Protein AF-A0A9J6GA17-F1 (afdb_monomer)

Radius of gyration: 13.98 Å; Cα contacts (8 Å, |Δi|>4): 48; chains: 1; bounding box: 28×20×40 Å

InterPro domains:
  IPR005135 Endonuclease/exonuclease/phosphatase [PF14529] (2-74)
  IPR036691 Endonuclease/exonuclease/phosphatase superfamily [G3DSA:3.60.10.10] (1-74)
  IPR036691 Endonuclease/exonuclease/phosphatase superfamily [SSF56219] (1-65)

pLDDT: mean 78.2, std 16.76, range [40.59, 95.12]

Secondary structure (DSSP, 8-state):
-HHHHHHHHHHTTS-----S------GGGT-SS--HHHHHHHHHHHHTT------TTS-S----TTS---SS--

Foldseek 3Di:
DVVLVVQCVVQPPHDDDDDDDQVFDDVVQAAPDGDPSNVVVVVSCVVVVHDDPHDSVDDPDDDDPVDDPDRPDD

Mean predicted aligned error: 9.28 Å

Organism: Haemaphysalis longicornis (NCBI:txid44386)

Solvent-accessible surface area (backbone atoms only — not comparable to full-atom values): 5020 Å² total; per-residue (Å²): 117,66,67,60,58,50,48,49,68,72,44,62,92,49,94,76,87,87,86,78,90,73,90,45,44,24,56,95,71,59,34,95,50,71,36,75,62,17,51,53,51,54,52,48,32,63,76,66,73,53,80,86,82,76,64,63,91,55,77,87,78,75,58,54,103,88,47,79,83,57,90,70,82,126

Structure (mmCIF, N/CA/C/O backbone):
data_AF-A0A9J6GA17-F1
#
_entry.id   AF-A0A9J6GA17-F1
#
loop_
_atom_site.group_PDB
_atom_site.id
_atom_site.type_symbol
_atom_site.label_atom_id
_atom_site.label_alt_id
_atom_site.label_comp_id
_atom_site.label_asym_id
_atom_site.label_entity_id
_atom_site.label_seq_id
_atom_site.pdbx_PDB_ins_code
_atom_site.Cartn_x
_atom_site.Cartn_y
_atom_site.Cartn_z
_atom_site.occupancy
_atom_site.B_iso_or_equiv
_atom_site.auth_seq_id
_atom_site.auth_comp_id
_atom_site.auth_asym_id
_atom_site.auth_atom_id
_atom_site.pdbx_PDB_model_num
ATOM 1 N N . MET A 1 1 ? 3.959 8.547 5.186 1.00 57.72 1 MET A N 1
ATOM 2 C CA . MET A 1 1 ? 3.170 7.450 5.789 1.00 57.72 1 MET A CA 1
ATOM 3 C C . MET A 1 1 ? 2.335 7.888 6.997 1.00 57.72 1 MET A C 1
ATOM 5 O O . MET A 1 1 ? 1.512 7.111 7.448 1.00 57.72 1 MET A O 1
ATOM 9 N N . GLU A 1 2 ? 2.491 9.122 7.484 1.00 60.09 2 GLU A N 1
ATOM 10 C CA . GLU A 1 2 ? 1.651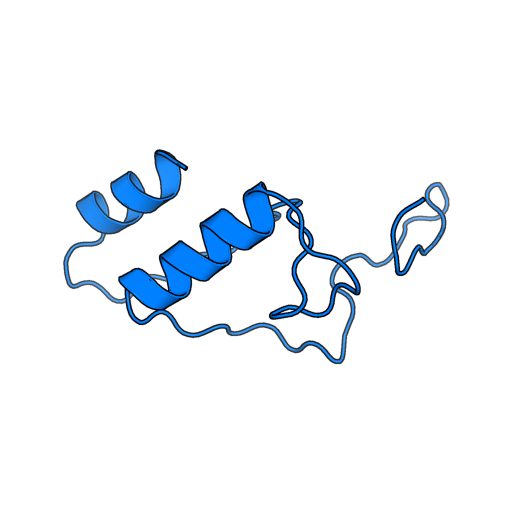 9.735 8.530 1.00 60.09 2 GLU A CA 1
ATOM 11 C C . GLU A 1 2 ? 0.157 9.781 8.143 1.00 60.09 2 GLU A C 1
ATOM 13 O O . GLU A 1 2 ? -0.713 9.423 8.930 1.00 60.09 2 GLU A O 1
ATOM 18 N N . THR A 1 3 ? -0.138 10.057 6.868 1.00 70.50 3 THR A N 1
ATOM 19 C CA . THR A 1 3 ? -1.505 10.157 6.328 1.00 70.50 3 THR A CA 1
ATOM 20 C C . THR A 1 3 ? -2.350 8.889 6.476 1.00 70.50 3 THR A C 1
ATOM 22 O O . THR A 1 3 ? -3.561 8.970 6.669 1.00 70.50 3 THR A O 1
ATOM 25 N N . PHE A 1 4 ? -1.737 7.709 6.392 1.00 78.44 4 PHE A N 1
ATOM 26 C CA . PHE A 1 4 ? -2.439 6.428 6.481 1.00 78.44 4 PHE A CA 1
ATOM 27 C C . PHE A 1 4 ? -2.874 6.113 7.919 1.00 78.44 4 PHE A C 1
ATOM 29 O O . PHE A 1 4 ? -4.006 5.693 8.160 1.00 78.44 4 PHE A O 1
ATOM 36 N N . GLN A 1 5 ? -2.000 6.387 8.887 1.00 81.38 5 GLN A N 1
ATOM 37 C CA . GLN A 1 5 ? -2.303 6.239 10.310 1.00 81.38 5 GLN A CA 1
ATOM 38 C C . GLN A 1 5 ? -3.350 7.263 10.762 1.00 81.38 5 GLN A C 1
ATOM 40 O O . GLN A 1 5 ? -4.286 6.908 11.480 1.00 81.38 5 GLN A O 1
ATOM 45 N N . ASP A 1 6 ? -3.257 8.505 10.281 1.00 85.00 6 ASP A N 1
ATOM 46 C CA . ASP A 1 6 ? -4.281 9.521 10.533 1.00 85.00 6 ASP A CA 1
ATOM 47 C C . ASP A 1 6 ? -5.640 9.152 9.937 1.00 85.00 6 ASP A C 1
ATOM 49 O O . ASP A 1 6 ? -6.668 9.348 10.587 1.00 85.00 6 ASP A O 1
ATOM 53 N N . THR A 1 7 ? -5.654 8.558 8.740 1.00 83.12 7 THR A N 1
ATOM 54 C CA . THR A 1 7 ? -6.888 8.051 8.126 1.00 83.12 7 THR A CA 1
ATOM 55 C C . THR A 1 7 ? -7.558 7.035 9.044 1.00 83.12 7 THR A C 1
ATOM 57 O O . THR A 1 7 ? -8.739 7.182 9.348 1.00 83.12 7 THR A O 1
ATOM 60 N N . MET A 1 8 ? -6.802 6.065 9.567 1.00 85.44 8 MET A N 1
ATOM 61 C CA . MET A 1 8 ? -7.339 5.058 10.491 1.00 85.44 8 MET A CA 1
ATOM 62 C C . MET A 1 8 ? -7.804 5.672 11.816 1.00 85.44 8 MET A C 1
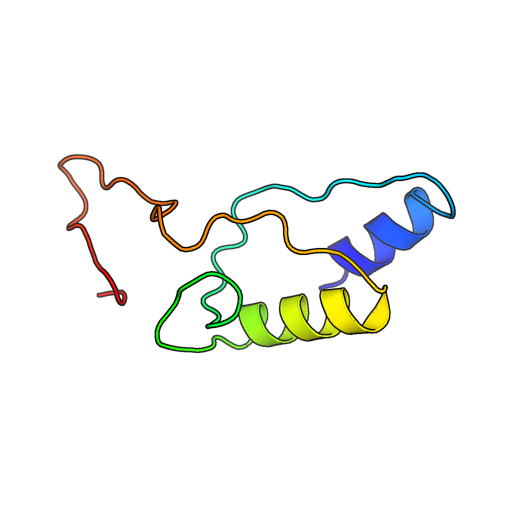ATOM 64 O O . MET A 1 8 ? -8.860 5.309 12.336 1.00 85.44 8 MET A O 1
ATOM 68 N N . ARG A 1 9 ? -7.081 6.674 12.330 1.00 87.38 9 ARG A N 1
ATOM 69 C CA . ARG A 1 9 ? -7.476 7.418 13.536 1.00 87.38 9 ARG A CA 1
ATOM 70 C C . ARG A 1 9 ? -8.820 8.136 13.369 1.00 87.38 9 ARG A C 1
ATOM 72 O O . ARG A 1 9 ? -9.611 8.177 14.312 1.00 87.38 9 ARG A O 1
ATOM 79 N N . VAL A 1 10 ? -9.075 8.712 12.194 1.00 88.06 10 VAL A N 1
ATOM 80 C CA . VAL A 1 10 ? -10.329 9.420 11.883 1.00 88.06 10 VAL A CA 1
ATOM 81 C C . VAL A 1 10 ? -11.460 8.440 11.561 1.00 88.06 10 VAL A C 1
ATOM 83 O O . VAL A 1 10 ? -12.589 8.636 12.020 1.00 88.06 10 VAL A O 1
ATOM 86 N N . ALA A 1 11 ? -11.160 7.386 10.803 1.00 87.50 11 ALA A N 1
ATOM 87 C CA . ALA A 1 11 ? -12.108 6.360 10.384 1.00 87.50 11 ALA A CA 1
ATOM 88 C C . ALA A 1 11 ? -12.684 5.560 11.559 1.00 87.50 11 ALA A C 1
ATOM 90 O O . ALA A 1 11 ? -13.895 5.315 11.593 1.00 87.50 11 ALA A O 1
ATOM 91 N N . LYS A 1 12 ? -11.837 5.197 12.537 1.00 86.75 12 LYS A N 1
ATOM 92 C CA . LYS A 1 12 ? -12.179 4.264 13.625 1.00 86.75 12 LYS A CA 1
ATOM 93 C C . LYS A 1 12 ? -12.754 2.964 13.040 1.00 86.75 12 LYS A C 1
ATOM 95 O O . LYS A 1 12 ? -12.123 2.362 12.184 1.00 86.75 12 LYS A O 1
ATOM 100 N N . ASP A 1 13 ? -13.963 2.579 13.442 1.00 86.25 13 ASP A N 1
ATOM 101 C CA . ASP A 1 13 ? -14.623 1.338 13.015 1.00 86.25 13 ASP A CA 1
ATOM 102 C C . ASP A 1 13 ? -15.507 1.516 11.769 1.00 86.25 13 ASP A C 1
ATOM 104 O O . ASP A 1 13 ? -16.300 0.639 11.421 1.00 86.25 13 ASP A O 1
ATOM 108 N N . ARG A 1 14 ? -15.440 2.676 11.104 1.00 88.62 14 ARG A N 1
ATOM 109 C CA . ARG A 1 14 ? -16.252 2.928 9.910 1.00 88.62 14 ARG A CA 1
ATOM 110 C C . ARG A 1 14 ? -15.622 2.264 8.685 1.00 88.62 14 ARG A C 1
ATOM 112 O O . ARG A 1 14 ? -14.415 2.421 8.473 1.00 88.62 14 ARG A O 1
ATOM 119 N N . PRO A 1 15 ? -16.430 1.622 7.819 1.00 87.31 15 PRO A N 1
ATOM 120 C CA . PRO A 1 15 ? -15.969 1.195 6.505 1.00 87.31 15 PRO A CA 1
ATOM 121 C C . PRO A 1 15 ? -15.313 2.366 5.773 1.00 87.31 15 PRO A C 1
ATOM 123 O O . PRO A 1 15 ? -15.922 3.426 5.618 1.00 87.31 15 PRO A O 1
ATOM 126 N N . THR A 1 16 ? -14.061 2.183 5.365 1.00 89.19 16 THR A N 1
ATOM 127 C CA . THR A 1 16 ? -13.234 3.251 4.802 1.00 89.19 16 THR A CA 1
ATOM 128 C C . THR A 1 16 ? -12.658 2.806 3.475 1.00 89.19 16 THR A C 1
ATOM 130 O O . THR A 1 16 ? -12.050 1.743 3.377 1.00 89.19 16 THR A O 1
ATOM 133 N N . PHE A 1 17 ? -12.839 3.644 2.459 1.00 88.94 17 PHE A N 1
ATOM 134 C CA . PHE A 1 17 ? -12.208 3.476 1.161 1.00 88.94 17 PHE A CA 1
ATOM 135 C C . PHE A 1 17 ? -11.064 4.463 1.043 1.00 88.94 17 PHE A C 1
ATOM 137 O O . PHE A 1 17 ? -11.242 5.663 1.257 1.00 88.94 17 PHE A O 1
ATOM 144 N N . LEU A 1 18 ? -9.900 3.952 0.665 1.00 87.06 18 LEU A N 1
ATOM 145 C CA . LEU A 1 18 ? -8.773 4.778 0.288 1.00 87.06 18 LEU A CA 1
ATOM 146 C C . LEU A 1 18 ? -8.540 4.625 -1.211 1.00 87.06 18 LEU A C 1
ATOM 148 O O . LEU A 1 18 ? -8.355 3.517 -1.706 1.00 87.06 18 LEU A O 1
ATOM 152 N N . SER A 1 19 ? -8.561 5.742 -1.927 1.00 87.75 19 SER A N 1
ATOM 153 C CA . SER A 1 19 ? -8.330 5.790 -3.366 1.00 87.75 19 SER A CA 1
ATOM 154 C C . SER A 1 19 ? -7.570 7.061 -3.719 1.00 87.75 19 SER A C 1
ATOM 156 O O . SER A 1 19 ? -7.736 8.093 -3.065 1.00 87.75 19 SER A O 1
ATOM 158 N N . GLY A 1 20 ? -6.719 6.977 -4.733 1.00 85.12 20 GLY A N 1
ATOM 159 C CA . GLY A 1 20 ? -5.913 8.088 -5.215 1.00 85.12 20 GLY A CA 1
ATOM 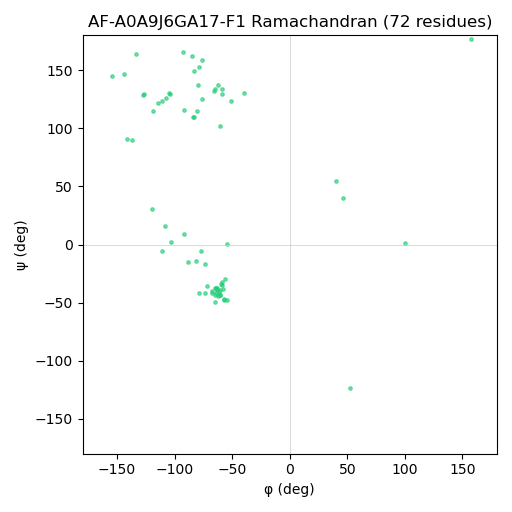160 C C . GLY A 1 20 ? -4.682 7.609 -5.970 1.00 85.12 20 GLY A C 1
ATOM 161 O O . GLY A 1 20 ? -4.404 6.413 -6.052 1.00 85.12 20 GLY A O 1
ATOM 162 N N . ASP A 1 21 ? -3.931 8.566 -6.503 1.00 84.50 21 ASP A N 1
ATOM 163 C CA . ASP A 1 21 ? -2.621 8.295 -7.078 1.00 84.50 21 ASP A CA 1
ATOM 164 C C . ASP A 1 21 ? -1.560 8.281 -5.970 1.00 84.50 21 ASP A C 1
ATOM 166 O O . ASP A 1 21 ? -1.225 9.303 -5.362 1.00 84.50 21 ASP A O 1
ATOM 170 N N . PHE A 1 22 ? -1.040 7.090 -5.681 1.00 85.12 22 PHE A N 1
ATOM 171 C CA . PHE A 1 22 ? 0.008 6.910 -4.684 1.00 85.12 22 PHE A CA 1
ATOM 172 C C . PHE A 1 22 ? 1.415 7.062 -5.257 1.00 85.12 22 PHE A C 1
ATOM 174 O O . PHE A 1 22 ? 2.350 7.184 -4.460 1.00 85.12 22 PHE A O 1
ATOM 181 N N . ASN A 1 23 ? 1.575 7.030 -6.586 1.00 85.38 23 ASN A N 1
ATOM 182 C CA . ASN A 1 23 ? 2.861 6.981 -7.281 1.00 85.38 23 ASN A CA 1
ATOM 183 C C . ASN A 1 23 ? 3.868 6.050 -6.570 1.00 85.38 23 ASN A C 1
ATOM 185 O O . ASN A 1 23 ? 4.934 6.457 -6.097 1.00 85.38 23 ASN A O 1
ATOM 189 N N . ALA A 1 24 ? 3.437 4.806 -6.354 1.00 90.44 24 ALA A N 1
ATOM 190 C CA . ALA A 1 24 ? 4.115 3.837 -5.506 1.00 90.44 24 ALA A CA 1
ATOM 191 C C . ALA A 1 24 ? 4.119 2.460 -6.186 1.00 90.44 24 ALA A C 1
ATOM 193 O O . ALA A 1 24 ? 3.195 1.678 -5.983 1.00 90.44 24 ALA A O 1
ATOM 194 N N . PRO A 1 25 ? 5.141 2.132 -6.992 1.00 90.75 25 PRO A N 1
ATOM 195 C CA . PRO A 1 25 ? 5.249 0.822 -7.630 1.00 90.75 25 PRO A CA 1
ATOM 196 C C . PRO A 1 25 ? 5.281 -0.330 -6.616 1.00 90.75 25 PRO A C 1
ATOM 198 O O . PRO A 1 25 ? 6.076 -0.287 -5.667 1.00 90.75 25 PRO A O 1
ATOM 201 N N . HIS A 1 26 ? 4.434 -1.348 -6.816 1.00 92.50 26 HIS A N 1
ATOM 202 C CA . HIS A 1 26 ? 4.456 -2.620 -6.084 1.00 92.50 26 HIS A CA 1
ATOM 203 C C . HIS A 1 26 ? 3.831 -3.777 -6.899 1.00 92.50 26 HIS A C 1
ATOM 205 O O . HIS A 1 26 ? 2.823 -3.559 -7.578 1.00 92.50 26 HIS A O 1
ATOM 211 N N . PRO A 1 27 ? 4.340 -5.021 -6.779 1.00 90.31 27 PRO A N 1
ATOM 212 C CA . PRO A 1 27 ? 3.765 -6.189 -7.459 1.00 90.31 27 PRO A CA 1
ATOM 213 C C . PRO A 1 27 ? 2.308 -6.506 -7.121 1.00 90.31 27 PRO A C 1
ATOM 215 O O . PRO A 1 27 ? 1.570 -6.956 -7.990 1.00 90.31 27 PRO A O 1
ATOM 218 N N . LEU A 1 28 ? 1.872 -6.227 -5.888 1.00 88.88 28 LEU A N 1
ATOM 219 C CA . LEU A 1 28 ? 0.484 -6.468 -5.453 1.00 88.88 28 LEU A CA 1
ATOM 220 C C . LEU A 1 28 ? -0.561 -5.766 -6.331 1.00 88.88 28 LEU A C 1
ATOM 222 O O . LEU A 1 28 ? -1.659 -6.284 -6.476 1.00 88.88 28 LEU A O 1
ATOM 226 N N . TRP A 1 29 ? -0.221 -4.622 -6.929 1.00 89.00 29 TRP A N 1
ATOM 227 C CA . TRP A 1 29 ? -1.093 -3.893 -7.855 1.00 89.00 29 TRP A CA 1
ATOM 228 C C . TRP A 1 29 ? -0.477 -3.748 -9.255 1.00 89.00 29 TRP A C 1
ATOM 230 O O . TRP A 1 29 ? -0.746 -2.779 -9.958 1.00 89.00 29 TRP A O 1
ATOM 240 N N . GLY A 1 30 ? 0.338 -4.724 -9.675 1.00 85.19 30 GLY A N 1
ATOM 241 C CA . GLY A 1 30 ? 0.684 -4.924 -11.089 1.00 85.19 30 GLY A CA 1
ATOM 242 C C . GLY A 1 30 ? 2.039 -4.384 -11.564 1.00 85.19 30 GLY A C 1
ATOM 243 O O . GLY A 1 30 ? 2.370 -4.550 -12.737 1.00 85.19 30 GLY A O 1
ATOM 244 N N . TYR A 1 31 ? 2.870 -3.789 -10.702 1.00 86.69 31 TYR A N 1
ATOM 245 C CA . TYR A 1 31 ? 4.216 -3.350 -11.108 1.00 86.69 31 TYR A CA 1
ATOM 246 C C . TYR A 1 31 ? 5.244 -4.489 -11.064 1.00 86.69 31 TYR A C 1
ATOM 248 O O . TYR A 1 31 ? 5.206 -5.359 -10.202 1.00 86.69 31 TYR A O 1
ATOM 256 N N . LYS A 1 32 ? 6.252 -4.443 -11.943 1.00 87.00 32 LYS A N 1
ATOM 257 C CA . LYS A 1 32 ? 7.350 -5.435 -11.957 1.00 87.00 32 LYS A CA 1
ATOM 258 C C . LYS A 1 32 ? 8.354 -5.263 -10.812 1.00 87.00 32 LYS A C 1
ATOM 260 O O . LYS A 1 32 ? 9.138 -6.167 -10.545 1.00 87.00 32 LYS A O 1
ATOM 265 N N . PHE A 1 33 ? 8.360 -4.103 -10.161 1.00 88.50 33 PHE A N 1
ATOM 266 C CA . PHE A 1 33 ? 9.287 -3.775 -9.085 1.00 88.50 33 PHE A CA 1
ATOM 267 C C . PHE A 1 33 ? 8.556 -3.143 -7.902 1.00 88.50 33 PHE A C 1
ATOM 269 O O . PHE A 1 33 ? 7.409 -2.706 -8.001 1.00 88.50 33 PHE A O 1
ATOM 276 N N . CYS A 1 34 ? 9.240 -3.122 -6.762 1.00 94.50 34 CYS A N 1
ATOM 277 C CA . CYS A 1 34 ? 8.732 -2.586 -5.511 1.00 94.50 34 CYS A CA 1
ATOM 278 C C . CYS A 1 34 ? 9.548 -1.354 -5.112 1.00 94.50 34 CYS A C 1
ATOM 280 O O . CYS A 1 34 ? 10.765 -1.425 -4.940 1.00 94.50 34 CYS A O 1
ATOM 282 N N . SER A 1 35 ? 8.865 -0.224 -4.965 1.00 93.88 35 SER A N 1
ATOM 283 C CA . SER A 1 35 ? 9.421 0.999 -4.386 1.00 93.88 35 SER A CA 1
ATOM 284 C C . SER A 1 35 ? 9.327 0.976 -2.857 1.00 93.88 35 SER A C 1
ATOM 286 O O . SER A 1 35 ? 8.506 0.257 -2.283 1.00 93.88 35 SER A O 1
ATOM 288 N N . LYS A 1 36 ? 10.103 1.829 -2.170 1.00 94.12 36 LYS A N 1
ATOM 289 C CA . LYS A 1 36 ? 9.982 2.003 -0.710 1.00 94.12 36 LYS A CA 1
ATOM 290 C C . LYS A 1 36 ? 8.544 2.358 -0.310 1.00 94.12 36 LYS A C 1
ATOM 292 O O . LYS A 1 36 ? 7.982 1.713 0.566 1.00 94.12 36 LYS A O 1
ATOM 297 N N . ARG A 1 37 ? 7.929 3.323 -1.004 1.00 90.50 37 ARG A N 1
ATOM 298 C CA . ARG A 1 37 ? 6.544 3.750 -0.755 1.00 90.50 37 ARG A CA 1
ATOM 299 C C . ARG A 1 37 ? 5.534 2.632 -1.029 1.00 90.50 37 ARG A C 1
ATOM 301 O O . ARG A 1 37 ? 4.580 2.482 -0.277 1.00 90.50 37 ARG A O 1
ATOM 308 N N . GLY A 1 38 ? 5.761 1.818 -2.060 1.00 92.94 38 GLY A N 1
ATOM 309 C CA . GLY A 1 38 ? 4.931 0.646 -2.343 1.00 92.94 38 GLY A CA 1
ATOM 310 C C . GLY A 1 38 ? 4.985 -0.378 -1.212 1.00 92.94 38 GLY A C 1
ATOM 311 O O . GLY A 1 38 ? 3.946 -0.855 -0.765 1.00 92.94 38 GLY A O 1
ATOM 312 N N . LYS A 1 39 ? 6.181 -0.658 -0.682 1.00 95.12 39 LYS A N 1
ATOM 313 C CA . LYS A 1 39 ? 6.351 -1.555 0.471 1.00 95.12 39 LYS A CA 1
ATOM 314 C C . LYS A 1 39 ? 5.636 -1.036 1.720 1.00 95.12 39 LYS A C 1
ATOM 316 O O . LYS A 1 39 ? 5.012 -1.804 2.440 1.00 95.12 39 LYS A O 1
ATOM 321 N N . GLU A 1 40 ? 5.711 0.268 1.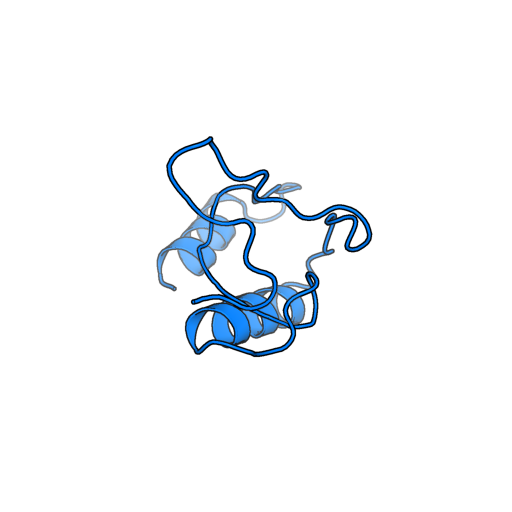964 1.00 93.00 40 GLU A N 1
ATOM 322 C CA . GLU A 1 40 ? 5.020 0.929 3.075 1.00 93.00 40 GLU A CA 1
ATOM 323 C C . GLU A 1 40 ? 3.493 0.774 2.983 1.00 93.00 40 GLU A C 1
ATOM 325 O O . GLU A 1 40 ? 2.848 0.432 3.972 1.00 93.00 40 GLU A O 1
ATOM 330 N N . ILE A 1 41 ? 2.921 0.948 1.788 1.00 92.12 41 ILE A N 1
ATOM 331 C CA . ILE A 1 41 ? 1.485 0.747 1.544 1.00 92.12 41 ILE A CA 1
ATOM 332 C C . ILE A 1 41 ? 1.101 -0.730 1.690 1.00 92.12 41 ILE A C 1
ATOM 334 O O . ILE A 1 41 ? 0.082 -1.033 2.301 1.00 92.12 41 ILE A O 1
ATOM 338 N N . ALA A 1 42 ? 1.916 -1.658 1.183 1.00 93.25 42 ALA A N 1
ATOM 339 C CA . ALA A 1 42 ? 1.666 -3.091 1.333 1.00 93.25 42 ALA A CA 1
ATOM 340 C C . ALA A 1 42 ? 1.646 -3.521 2.810 1.00 93.25 42 ALA A C 1
ATOM 342 O O . ALA A 1 42 ? 0.739 -4.233 3.231 1.00 93.25 42 ALA A O 1
ATOM 343 N N . ASN A 1 43 ? 2.591 -3.023 3.612 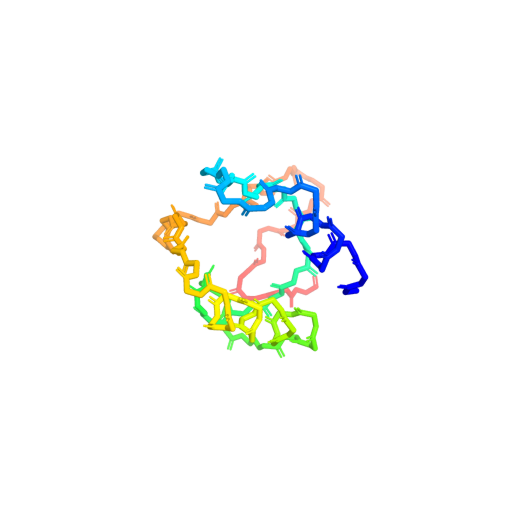1.00 93.56 43 ASN A N 1
ATOM 344 C CA . ASN A 1 43 ? 2.607 -3.262 5.055 1.00 93.56 43 ASN A CA 1
ATOM 345 C C . ASN A 1 43 ? 1.372 -2.670 5.748 1.00 93.56 43 ASN A C 1
ATOM 347 O O . ASN A 1 43 ? 0.852 -3.272 6.678 1.00 93.56 43 ASN A O 1
ATOM 351 N N . PHE A 1 44 ? 0.897 -1.502 5.307 1.00 91.00 44 PHE A N 1
ATOM 352 C CA . PHE A 1 44 ? -0.333 -0.911 5.832 1.00 91.00 44 PHE A CA 1
ATOM 353 C C . PHE A 1 44 ? -1.560 -1.772 5.508 1.00 91.00 44 PHE A C 1
ATOM 355 O O . PHE A 1 44 ? -2.398 -1.995 6.378 1.00 91.00 44 PHE A O 1
ATOM 362 N N . ILE A 1 45 ? -1.657 -2.281 4.277 1.00 91.38 45 ILE A N 1
ATOM 363 C CA . ILE A 1 45 ? -2.747 -3.174 3.866 1.00 91.38 45 ILE A CA 1
ATOM 364 C C . ILE A 1 45 ? -2.796 -4.406 4.779 1.00 91.38 45 ILE A C 1
ATOM 366 O O . ILE A 1 45 ? -3.869 -4.736 5.282 1.00 91.38 45 ILE A O 1
ATOM 370 N N . ASP A 1 46 ? -1.640 -5.022 5.034 1.00 92.38 46 ASP A N 1
ATOM 371 C CA . ASP A 1 46 ? -1.505 -6.179 5.925 1.00 92.38 46 ASP A CA 1
ATOM 372 C C . ASP A 1 46 ? -1.850 -5.824 7.383 1.00 92.38 46 ASP A C 1
ATOM 374 O O . ASP A 1 46 ? -2.702 -6.456 8.001 1.00 92.38 46 ASP A O 1
ATOM 378 N N . GLN A 1 47 ? -1.278 -4.738 7.913 1.00 91.06 47 GLN A N 1
ATOM 379 C CA . GLN A 1 47 ? -1.481 -4.300 9.298 1.00 91.06 47 GLN A CA 1
ATOM 380 C C . GLN A 1 47 ? -2.954 -4.019 9.637 1.00 91.06 47 GLN A C 1
ATOM 382 O O . GLN A 1 47 ? -3.375 -4.240 10.774 1.00 91.06 47 GLN A O 1
ATOM 387 N N . TYR A 1 48 ? -3.724 -3.498 8.681 1.00 87.81 48 TYR A N 1
ATOM 388 C CA . TYR A 1 48 ? -5.115 -3.091 8.889 1.00 87.81 48 TYR A CA 1
ATOM 389 C C . TYR A 1 48 ? -6.127 -4.023 8.211 1.00 87.81 48 TYR A C 1
ATOM 391 O O . TYR A 1 48 ? -7.283 -3.630 8.053 1.00 87.81 48 TYR A O 1
ATOM 399 N N . ASN A 1 49 ? -5.716 -5.231 7.798 1.00 88.75 49 ASN A N 1
ATOM 400 C CA . ASN A 1 49 ? -6.562 -6.205 7.090 1.00 88.75 49 ASN A CA 1
ATOM 401 C C . ASN A 1 49 ? -7.384 -5.570 5.952 1.00 88.75 49 ASN A C 1
ATOM 403 O O . ASN A 1 49 ? -8.569 -5.861 5.768 1.00 8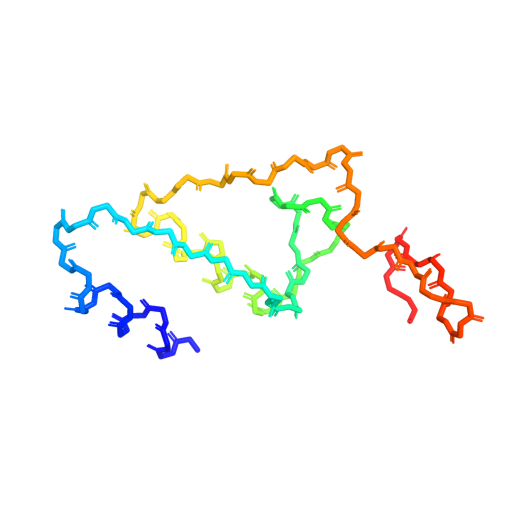8.75 49 ASN A O 1
ATOM 407 N N . SER A 1 50 ? -6.770 -4.645 5.216 1.00 88.56 50 SER A N 1
ATOM 408 C CA . SER A 1 50 ? -7.432 -3.956 4.112 1.00 88.56 50 SER A CA 1
ATOM 409 C C . SER A 1 50 ? -7.474 -4.848 2.876 1.00 88.56 50 SER A C 1
ATOM 411 O O . SER A 1 50 ? -6.610 -5.696 2.665 1.00 88.56 50 SER A O 1
ATOM 413 N N . VAL A 1 51 ? -8.476 -4.638 2.028 1.00 89.38 51 VAL A N 1
ATOM 414 C CA . VAL A 1 51 ? -8.634 -5.393 0.782 1.00 89.38 51 VAL A CA 1
ATOM 415 C C . VAL A 1 51 ? -8.222 -4.517 -0.392 1.00 89.38 51 VAL A C 1
ATOM 417 O O . VAL A 1 51 ? -8.668 -3.376 -0.514 1.00 89.38 51 VAL A O 1
ATOM 420 N N . LEU A 1 52 ? -7.375 -5.058 -1.268 1.00 89.38 52 LEU A N 1
ATOM 421 C CA . LEU A 1 52 ? -7.024 -4.410 -2.525 1.00 89.38 52 LEU A CA 1
ATOM 422 C C . LEU A 1 52 ? -8.179 -4.571 -3.521 1.00 89.38 52 LEU A C 1
ATOM 424 O O . LEU A 1 52 ? -8.606 -5.689 -3.795 1.00 89.38 52 LEU A O 1
ATOM 428 N N . LEU A 1 53 ? -8.664 -3.456 -4.067 1.00 88.38 53 LEU A N 1
ATOM 429 C CA . LEU A 1 53 ? -9.772 -3.435 -5.033 1.00 88.38 53 LEU A CA 1
ATOM 430 C C . LEU A 1 53 ? -9.308 -3.226 -6.482 1.00 88.38 53 LEU A C 1
ATOM 432 O O . LEU A 1 53 ? -10.135 -3.114 -7.382 1.00 88.38 53 LEU A O 1
ATOM 436 N N . ASN A 1 54 ? -7.997 -3.134 -6.713 1.00 82.19 54 ASN A N 1
ATOM 437 C CA . ASN A 1 54 ? -7.431 -2.952 -8.043 1.00 82.19 54 ASN A CA 1
ATOM 438 C C . ASN A 1 54 ? -7.693 -4.183 -8.916 1.00 82.19 54 ASN A C 1
ATOM 440 O O . ASN A 1 54 ? -7.374 -5.304 -8.522 1.00 82.19 54 ASN A O 1
ATOM 444 N N . ASP A 1 55 ? -8.165 -3.954 -10.140 1.00 77.88 55 ASP A N 1
ATOM 445 C CA . ASP A 1 55 ? -8.023 -4.931 -11.215 1.00 77.88 55 ASP A CA 1
ATOM 446 C C . ASP A 1 55 ? -6.634 -4.770 -11.841 1.00 77.88 55 ASP A C 1
ATOM 448 O O . ASP A 1 55 ? -6.339 -3.772 -12.496 1.00 77.88 55 ASP A O 1
ATOM 452 N N . THR A 1 56 ? -5.757 -5.744 -11.614 1.00 70.19 56 THR A N 1
ATOM 453 C CA . THR A 1 56 ? -4.370 -5.712 -12.098 1.00 70.19 56 THR A CA 1
ATOM 454 C C . THR A 1 56 ? -4.236 -6.048 -13.581 1.00 70.19 56 THR A C 1
ATOM 456 O O . THR A 1 56 ? -3.137 -5.937 -14.126 1.00 70.19 56 THR A O 1
ATOM 459 N N . GLN A 1 57 ? -5.327 -6.432 -14.251 1.00 67.75 57 GLN A N 1
ATOM 460 C CA . GLN A 1 57 ? -5.337 -6.696 -15.693 1.00 67.75 57 GLN A CA 1
ATOM 461 C C . GLN A 1 57 ? -5.455 -5.416 -16.528 1.00 67.75 57 GLN A C 1
ATOM 463 O O . GLN A 1 57 ? -5.166 -5.445 -17.725 1.00 67.75 57 GLN A O 1
ATOM 468 N N . THR A 1 58 ? -5.827 -4.293 -15.906 1.00 63.25 58 THR A N 1
ATOM 469 C CA . THR A 1 58 ? -5.975 -2.999 -16.578 1.00 63.25 58 THR A CA 1
ATOM 470 C C . THR A 1 58 ? -4.995 -1.984 -15.974 1.00 63.25 58 THR A C 1
ATOM 472 O O . THR A 1 58 ? -5.131 -1.644 -14.799 1.00 63.25 58 THR A O 1
ATOM 475 N N . PRO A 1 59 ? -3.995 -1.484 -16.725 1.00 60.94 59 PRO A N 1
ATOM 476 C CA . PRO A 1 59 ? -3.068 -0.483 -16.203 1.00 60.94 59 PRO A CA 1
ATOM 477 C C . PRO A 1 59 ? -3.794 0.835 -15.883 1.00 60.94 59 PRO A C 1
ATOM 479 O O . PRO A 1 59 ? -4.581 1.331 -16.687 1.00 60.94 59 PRO A O 1
ATOM 482 N N . THR A 1 60 ? -3.523 1.410 -14.706 1.00 60.12 60 THR A N 1
ATOM 483 C CA . THR A 1 60 ? -4.143 2.664 -14.235 1.00 60.12 60 THR A CA 1
ATOM 484 C C . THR A 1 60 ? -3.657 3.921 -14.979 1.00 60.12 60 THR A C 1
ATOM 486 O O . THR A 1 60 ? -4.475 4.812 -15.207 1.00 60.12 60 THR A O 1
ATOM 489 N N . PRO A 1 61 ? -2.379 4.045 -15.393 1.00 56.94 61 PRO A N 1
ATOM 490 C CA . PRO A 1 61 ? -1.969 5.104 -16.307 1.00 56.94 61 PRO A CA 1
ATOM 491 C C . PRO A 1 61 ? -2.317 4.701 -17.746 1.00 56.94 61 PRO A C 1
ATOM 493 O O . PRO A 1 61 ? -1.743 3.757 -18.284 1.00 56.94 61 PRO A O 1
ATOM 496 N N . GLN A 1 62 ? -3.225 5.433 -18.389 1.00 51.09 62 GLN A N 1
ATOM 497 C CA . GLN A 1 62 ? -3.224 5.552 -19.847 1.00 51.09 62 GLN A CA 1
ATOM 498 C C . GLN A 1 62 ? -2.388 6.790 -20.178 1.00 51.09 62 GLN A C 1
ATOM 500 O O . GLN A 1 62 ? -2.745 7.894 -19.754 1.00 51.09 62 GLN A O 1
ATOM 505 N N . GLY A 1 63 ? -1.252 6.625 -20.858 1.00 47.16 63 GLY A N 1
ATOM 506 C CA . GLY A 1 63 ? -0.399 7.748 -21.233 1.00 47.16 63 GLY A CA 1
ATOM 507 C C . GLY A 1 63 ? -1.161 8.752 -22.100 1.00 47.16 63 GLY A C 1
ATOM 508 O O . GLY A 1 63 ? -1.855 8.391 -23.048 1.00 47.16 63 GLY A O 1
ATOM 509 N N . THR A 1 64 ? -1.046 10.043 -21.789 1.00 52.50 64 THR A N 1
ATOM 510 C CA . THR A 1 64 ? -1.359 11.097 -22.763 1.00 52.50 64 THR A CA 1
ATOM 511 C C . THR A 1 64 ? -0.214 11.209 -23.770 1.00 52.50 64 THR A C 1
ATOM 513 O O . THR A 1 64 ? 0.914 10.822 -23.478 1.00 52.50 64 THR A O 1
ATOM 516 N N . SER A 1 65 ? -0.478 11.777 -24.955 1.00 48.09 65 SER A N 1
ATOM 517 C CA . SER A 1 65 ? 0.425 11.875 -26.126 1.00 48.09 65 SER A CA 1
ATOM 518 C C . SER A 1 65 ? 1.805 12.523 -25.893 1.00 48.09 65 SER A C 1
ATOM 520 O O . SER A 1 65 ? 2.588 12.663 -26.830 1.00 48.09 65 SER A O 1
ATOM 522 N N . THR A 1 66 ? 2.102 12.951 -24.668 1.00 50.84 66 THR A N 1
ATOM 523 C CA . THR A 1 66 ? 3.363 13.557 -24.224 1.00 50.84 66 THR A CA 1
ATOM 524 C C . THR A 1 66 ? 4.174 12.670 -23.271 1.00 50.84 66 THR A C 1
ATOM 526 O O . THR A 1 66 ? 5.300 13.030 -22.938 1.00 50.84 66 THR A O 1
ATOM 529 N N . ALA A 1 67 ? 3.648 11.517 -22.849 1.00 50.03 67 ALA A N 1
ATOM 530 C CA . ALA A 1 67 ? 4.344 10.526 -22.031 1.00 50.03 67 ALA A CA 1
ATOM 531 C C . ALA A 1 67 ? 4.261 9.156 -22.721 1.00 50.03 67 ALA A C 1
ATOM 533 O O . ALA A 1 67 ? 3.190 8.734 -23.145 1.00 50.03 67 ALA A O 1
ATOM 534 N N . LYS A 1 68 ? 5.397 8.465 -22.882 1.00 40.59 68 LYS A N 1
ATOM 535 C CA . LYS A 1 68 ? 5.402 7.087 -23.399 1.00 40.59 68 LYS A CA 1
ATOM 536 C C . LYS A 1 68 ? 4.630 6.186 -22.435 1.00 40.59 68 LYS A C 1
ATOM 538 O O . LYS A 1 68 ? 4.872 6.261 -21.236 1.00 40.59 68 LYS A O 1
ATOM 543 N N . ASP A 1 69 ? 3.800 5.291 -22.970 1.00 47.09 69 ASP A N 1
ATOM 544 C CA . ASP A 1 69 ? 3.257 4.164 -22.208 1.00 47.09 69 ASP A CA 1
ATOM 545 C C . ASP A 1 69 ? 4.424 3.284 -21.728 1.00 47.09 69 ASP A C 1
ATOM 547 O O . ASP A 1 69 ? 5.027 2.535 -22.504 1.00 47.09 69 ASP A O 1
ATOM 551 N N . THR A 1 70 ? 4.797 3.408 -20.456 1.00 44.53 70 THR A N 1
ATOM 552 C CA . THR A 1 70 ? 5.850 2.612 -19.818 1.00 44.53 70 THR A CA 1
ATOM 553 C C . THR A 1 70 ? 5.235 1.597 -18.852 1.00 44.53 70 THR A C 1
ATOM 555 O O . THR A 1 70 ? 4.463 1.926 -17.960 1.00 44.53 70 THR A O 1
ATOM 558 N N . THR A 1 71 ? 5.589 0.319 -19.040 1.00 44.41 71 THR A N 1
ATOM 559 C CA . THR A 1 71 ? 5.413 -0.773 -18.062 1.00 44.41 71 THR A CA 1
ATOM 560 C C . THR A 1 71 ? 6.640 -1.712 -18.110 1.00 44.41 71 THR A C 1
ATOM 562 O O . THR A 1 71 ? 6.665 -2.690 -18.870 1.00 44.41 71 THR A O 1
ATOM 565 N N . PRO A 1 72 ? 7.705 -1.506 -17.307 1.00 56.34 72 PRO A N 1
ATOM 566 C CA . PRO A 1 72 ? 7.875 -0.596 -16.172 1.00 56.34 72 PRO A CA 1
ATOM 567 C C . PRO A 1 72 ? 8.483 0.758 -16.580 1.00 56.34 72 PRO A C 1
ATOM 569 O O . PRO A 1 72 ? 9.001 0.883 -17.688 1.00 56.34 72 PRO A O 1
ATOM 572 N N . ASP A 1 73 ? 8.396 1.730 -15.669 1.00 45.91 73 ASP A N 1
ATOM 573 C CA . ASP A 1 73 ? 8.863 3.115 -15.806 1.00 45.91 73 ASP A CA 1
ATOM 574 C C . ASP A 1 73 ? 10.210 3.255 -16.538 1.00 45.91 73 ASP A C 1
ATOM 576 O O . ASP A 1 73 ? 11.202 2.602 -16.195 1.00 45.91 73 ASP A O 1
ATOM 580 N N . LEU A 1 74 ? 10.224 4.158 -17.520 1.00 41.75 74 LEU A N 1
ATOM 581 C CA . LEU A 1 74 ? 11.384 4.990 -17.831 1.00 41.75 74 LEU A CA 1
ATOM 582 C C . LEU A 1 74 ? 11.137 6.365 -17.219 1.00 41.75 74 LEU A C 1
ATOM 584 O O . LEU A 1 74 ? 9.995 6.852 -17.385 1.00 41.75 74 LEU A O 1
#

Sequence (74 aa):
METFQDTMRVAKDRPTFLSGDFNAPHPLWGYKFCSKRGKEIANFIDQYNSVLLNDTQTPTPQGTSTAKDTTPDL

Nearest PDB structures (foldseek):
  1wdu-assembly2_B  TM=8.671E-01  e=5.863E-01  Bombyx mori

=== Feature glossary ===
Annotated list of the representations used here:

Nearest PDB structures. The Foldseek neighbor list gives the closest experimentally determined structures in the PDB, ranked by structural alignment. TM-score near 1 means near-identical fold; near 0.3 means only rough topology match. This is how one finds what a novel AlphaFold prediction most resembles in the solved-structure universe.

Foldseek 3Di. Foldseek's 3Di representation compresses backbone geometry into a per-residue letter drawn from a learned twenty-state alphabet. It captures the tertiary interaction pattern around each residue — which residues are packed against it in space, regardless of where they are in sequence.

Radius of gyration, Cα contacts, bounding box. Radius of gyration (Rg) is the root-mean-square distance of Cα atoms from their centroid — a single number for overall size and compactness. A globular domain of N residues has Rg ≈ 2.2·N^0.38 Å; an extended or disordered chain has a much larger Rg. The Cα contact count is the number of residue pairs whose Cα atoms are within 8 Å and are more than four positions apart in sequence — a standard proxy for tertiary packing density. The boundin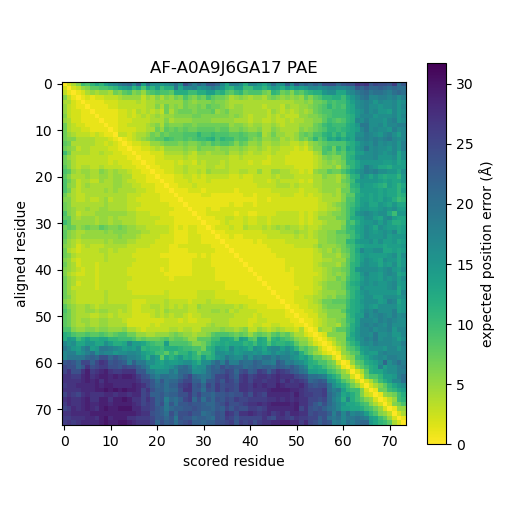g box is the smallest axis-aligned box enclosing all Cα atoms.

InterPro / GO / CATH / organism. The annotation block draws on four external resources. InterPro: which protein families and domains the sequence belongs to. GO: standardized terms for what the protein does, what process it participates in, and where in the cell it acts. CATH: which structural fold it has in the CATH hierarchy. Organism: the species of origin.

mmCIF coordinates. The mmCIF block holds the 3D Cartesian coordinates of each backbone atom (N, Cα, C, O) in ångströms. mmCIF is the PDB's canonical archive format — a tagged-loop text representation of the atomic model.

pLDDT. pLDDT is the predicted lDDT-Cα score: AlphaFold's confidence that the local environment of each residue (all inter-atomic distances within 15 Å) is correctly placed. It is a per-residue number between 0 and 100, with higher meaning more reliable.

Backbone torsions (φ/ψ). φ (phi) and ψ (psi) are the two rotatable backbone dihedrals per residue: φ is the C(i-1)–N–Cα–C torsion, ψ is the N–Cα–C–N(i+1) torsion, both in degrees on (−180°, 180°]. α-helical residues cluster near (−60°, −45°); β-strand residues near (−120°, +130°). A Ramachandran plot is simply a scatter of (φ, ψ) for every residue.

B-factor. For experimental (PDB) structures, the B-factor (temperature factor) quantifies the positional spread of each atom in the crystal — a combination of thermal vibration and static disorder — in units of Å². High B-factors mark flexible loops or poorly resolved regions; low B-factors mark the rigid, well-ordered core.

Secondary structure (3-state, P-SEA). SS3 is a coarse helix/strand/coil call (letters a/b/c) made by the P-SEA algorithm from inter-Cα distances and dihedrals. It is less detailed than DSSP but needs only Cα positio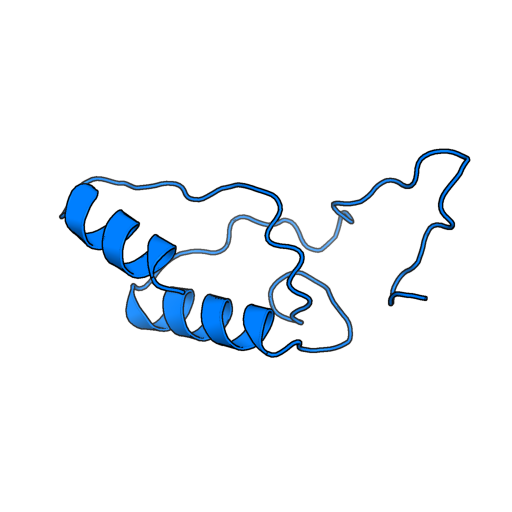ns.

Predicted aligned error. Predicted aligned error is AlphaFold's pairwise confidence. Unlike pLDDT (per-residue), PAE is per-residue-pair and captures whether two parts of the structure are correctly plac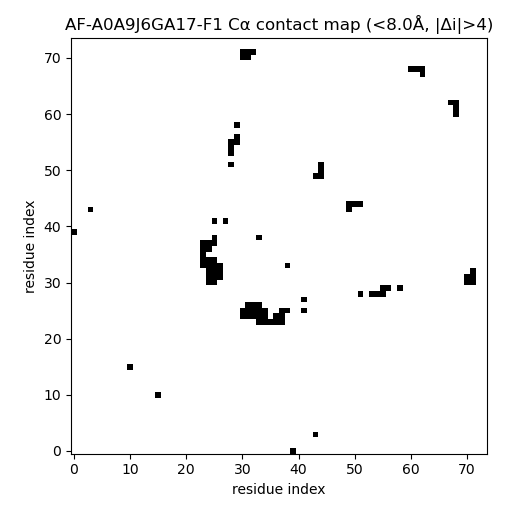ed relative to each other. Units are ångströms of expected positional error.

Solvent-accessible surface area. Solvent-accessible surface area (SASA) is the area in Å² traced out by the centre of a 1.4 Å probe sphere (a water molecule) rolled over the protein's van der Waals surface (Shrake–Rupley / Lee–Richards construction). Buried residues have near-zero SASA; fully exposed residues can exceed 200 Å². The total SASA scales roughly with the number of surface residues.

Secondary structure (8-state, DSSP). The SS8 string is DSSP's per-residue secondary-structure call. α-helix (H) means an i→i+4 H-bond ladder; β-strand (E) means the residue participates in a β-sheet; 3₁₀ (G) and π (I) are tighter and wider helices; T/S are turns/bends; '-' is loop.

Rendered structure images. Structure images are PyMOL renders from six orthogonal camera directions. Cartoon representation draws helices as coils and strands as arrows; sticks shows the backbone as bonds; surface shows the solvent-excluded envelope. Rainbow coloring maps sequence position to hue (blue→red, N→C); chain coloring assigns a distinct color per polypeptide.

Sequence. The amino-acid sequence is the protein's primary structure: the linear order of residues from the N-terminus to the C-terminus, written in one-letter code. Everything else here — the 3D coordinates, the secondary structure, the domain annotations — is ultimately a consequence of this string.

Contact-map, Ramachandran, and PAE plots. Three diagnostic plots accompany the record. The Cα contact map visualizes the tertiary structure as a 2D adjacency matrix (8 Å cutoff, sequence-local contacts suppressed). The Ramachandran plot shows the distribution of backbone (φ, ψ) torsions, with points in the α and β basins reflecting secondary structure content. The PAE plot shows AlphaFold's inter-residue confidence as a color matrix.